Protein AF-A0A841Q2P7-F1 (afdb_monomer_lite)

Foldseek 3Di:
DDQWDDPVCLVVCVKDKDFDADPVPRDTPDIDMHGCPRVVVPPPPPPDPPPD

Secondary structure (DSSP, 8-state):
---S--HHHHHH-SS-EEEEE-TTT--EEEEEESTTTTHHHH----------

Organism: NCBI:txid549000

Sequence (52 aa):
MYKTFSKEMMEQWQYYVYIYVDPDTLEIFYVGKGNRAFSHLEDKSDTANNQG

pLDDT: mean 76.61, std 16.67, range [37.75, 97.06]

Radius of gyration: 14.01 Å; chains: 1; bounding box: 42×28×26 Å

Structure (mmCIF, N/CA/C/O backbone):
data_AF-A0A841Q2P7-F1
#
_entry.id   AF-A0A841Q2P7-F1
#
loop_
_atom_site.group_PDB
_atom_site.id
_atom_site.type_symbol
_atom_site.label_atom_id
_atom_site.label_alt_id
_atom_site.label_comp_id
_atom_site.label_asym_id
_atom_site.label_entity_id
_atom_site.label_seq_id
_atom_site.pdbx_PDB_ins_code
_atom_site.Cartn_x
_atom_site.Cartn_y
_atom_site.Cartn_z
_atom_site.occupancy
_atom_site.B_iso_or_equiv
_atom_site.auth_seq_id
_atom_site.auth_comp_id
_atom_site.auth_asym_id
_atom_site.auth_atom_id
_atom_site.pdbx_PDB_model_num
ATOM 1 N N . MET A 1 1 ? -10.122 5.236 -11.926 1.00 58.06 1 MET A N 1
ATOM 2 C CA . MET A 1 1 ? -8.995 5.063 -10.987 1.00 58.06 1 MET A CA 1
ATOM 3 C C . MET A 1 1 ? -9.474 5.508 -9.613 1.00 58.06 1 MET A C 1
ATOM 5 O O . MET A 1 1 ? -9.955 6.632 -9.505 1.00 58.06 1 MET A O 1
ATOM 9 N N . TYR A 1 2 ? -9.467 4.623 -8.614 1.00 58.44 2 TYR A N 1
ATOM 10 C CA . TYR A 1 2 ? -9.850 4.991 -7.247 1.00 58.44 2 TYR A CA 1
ATOM 11 C C . TYR A 1 2 ? -8.747 5.866 -6.648 1.00 58.44 2 TYR A C 1
ATOM 13 O O . TYR A 1 2 ? -7.579 5.500 -6.719 1.00 58.44 2 TYR A O 1
ATOM 21 N N . LYS A 1 3 ? -9.115 7.040 -6.126 1.00 67.00 3 LYS A N 1
ATOM 22 C CA . LYS A 1 3 ? -8.164 8.027 -5.581 1.00 67.00 3 LYS A CA 1
ATOM 23 C C . LYS A 1 3 ? -7.939 7.885 -4.073 1.00 67.00 3 LYS A C 1
ATOM 25 O O . LYS A 1 3 ? -7.018 8.470 -3.525 1.00 67.00 3 LYS A O 1
ATOM 30 N N . THR A 1 4 ? -8.808 7.141 -3.395 1.00 74.94 4 THR A N 1
ATOM 31 C CA . THR A 1 4 ? -8.754 6.903 -1.951 1.00 74.94 4 THR A CA 1
ATOM 32 C C . THR A 1 4 ? -9.624 5.697 -1.588 1.00 74.94 4 THR A C 1
ATOM 34 O O . THR A 1 4 ? -10.450 5.260 -2.397 1.00 74.94 4 THR A O 1
ATOM 37 N N . PHE A 1 5 ? -9.450 5.170 -0.376 1.00 84.06 5 PHE A N 1
ATOM 38 C CA . PHE A 1 5 ? -10.356 4.181 0.209 1.00 84.06 5 PHE A CA 1
ATOM 39 C C . PHE A 1 5 ? -11.718 4.812 0.534 1.00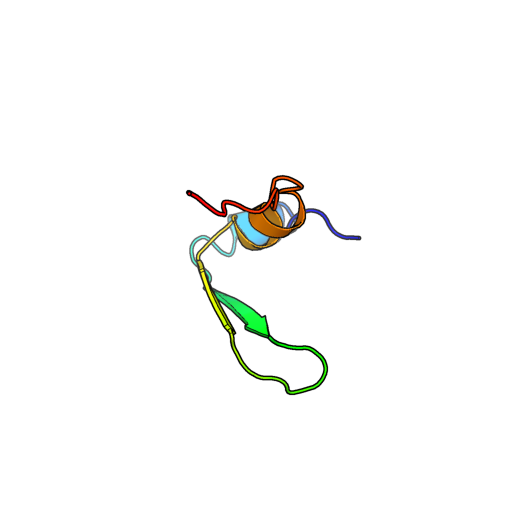 84.06 5 PHE A C 1
ATOM 41 O O . PHE A 1 5 ? -11.840 6.031 0.673 1.00 84.06 5 PHE A O 1
ATOM 48 N N . SER A 1 6 ? -12.767 3.993 0.656 1.00 87.00 6 SER A N 1
ATOM 49 C CA . SER A 1 6 ? -14.072 4.512 1.074 1.00 87.00 6 SER A CA 1
ATOM 50 C C . SER A 1 6 ? -13.997 5.069 2.500 1.00 87.00 6 SER A C 1
ATOM 52 O O . SER A 1 6 ? -13.172 4.644 3.312 1.00 87.00 6 SER A O 1
ATOM 54 N N . LYS A 1 7 ? -14.880 6.022 2.818 1.00 84.19 7 LYS A N 1
ATOM 55 C CA . LYS A 1 7 ? -14.975 6.593 4.168 1.00 84.19 7 LYS A CA 1
ATOM 56 C C . LYS A 1 7 ? -15.186 5.504 5.226 1.00 84.19 7 LYS A C 1
ATOM 58 O O . LYS A 1 7 ? -14.491 5.499 6.232 1.00 84.19 7 LYS A O 1
ATOM 63 N N . GLU A 1 8 ? -16.068 4.552 4.937 1.00 89.19 8 GLU A N 1
ATOM 64 C CA . GLU A 1 8 ? -16.345 3.405 5.804 1.00 89.19 8 GLU A CA 1
ATOM 65 C C . GLU A 1 8 ? -15.095 2.543 6.049 1.00 89.19 8 GLU A C 1
ATOM 67 O O . GLU A 1 8 ? -14.799 2.201 7.190 1.00 89.19 8 GLU A O 1
ATOM 72 N N . MET A 1 9 ? -14.303 2.258 5.008 1.00 84.81 9 MET A N 1
ATOM 73 C CA . MET A 1 9 ? -13.052 1.503 5.152 1.00 84.81 9 MET A CA 1
ATOM 74 C C . MET A 1 9 ? -12.018 2.261 5.988 1.00 84.81 9 MET A C 1
ATOM 76 O O . MET A 1 9 ? -11.364 1.657 6.829 1.00 84.81 9 MET A O 1
ATOM 80 N N . MET A 1 10 ? -11.878 3.578 5.799 1.00 83.12 10 MET A N 1
ATOM 81 C CA . MET A 1 10 ? -10.949 4.395 6.594 1.00 83.12 10 MET A CA 1
ATOM 82 C C . MET A 1 10 ? -11.359 4.489 8.070 1.00 83.12 10 MET A C 1
ATOM 84 O O . MET A 1 10 ? -10.494 4.559 8.940 1.00 83.12 10 MET A O 1
ATOM 88 N N . GLU A 1 11 ? -12.662 4.498 8.358 1.00 84.69 11 GLU A N 1
ATOM 89 C CA . GLU A 1 11 ? -13.196 4.518 9.725 1.00 84.69 11 GLU A CA 1
ATOM 90 C C . GLU A 1 11 ? -13.019 3.166 10.430 1.00 84.69 11 GLU A C 1
ATOM 92 O O . GLU A 1 11 ? -12.685 3.130 11.616 1.00 84.69 11 GLU A O 1
ATOM 97 N N . GLN A 1 12 ? -13.192 2.057 9.704 1.00 86.81 12 GLN A N 1
ATOM 98 C CA . GLN A 1 12 ? -13.010 0.704 10.237 1.00 86.81 12 GLN A CA 1
ATOM 99 C C . GLN A 1 12 ? -11.531 0.316 10.365 1.00 86.81 12 GLN A C 1
ATOM 101 O O . GLN A 1 12 ? -11.140 -0.344 11.329 1.00 86.81 12 GLN A O 1
ATOM 106 N N . TRP A 1 13 ? -10.687 0.716 9.413 1.00 84.38 13 TRP A N 1
ATOM 107 C CA . TRP A 1 13 ? -9.270 0.354 9.364 1.00 84.38 13 TRP A CA 1
ATOM 108 C C . TRP A 1 13 ? -8.399 1.491 9.889 1.00 84.38 13 TRP A C 1
ATOM 110 O O . TRP A 1 13 ? -7.636 2.119 9.158 1.00 84.38 13 TRP A O 1
ATOM 120 N N . GLN A 1 14 ? -8.481 1.727 11.199 1.00 74.44 14 GLN A N 1
ATOM 121 C CA . GLN A 1 14 ? -7.672 2.746 11.880 1.00 74.44 14 GLN A CA 1
ATOM 122 C C . GLN A 1 14 ? -6.156 2.537 11.704 1.00 74.44 14 GLN A C 1
ATOM 124 O O . GLN A 1 14 ? -5.393 3.504 11.686 1.00 74.44 14 GLN A O 1
ATOM 129 N N . TYR A 1 15 ? -5.720 1.282 11.534 1.00 81.06 15 TYR A N 1
ATOM 130 C CA . TYR A 1 15 ? -4.332 0.911 11.275 1.00 81.06 15 TYR A CA 1
ATOM 131 C C . TYR A 1 15 ? -4.272 -0.192 10.223 1.00 81.06 15 TYR A C 1
ATOM 133 O O . TYR A 1 15 ? -4.769 -1.294 10.438 1.00 81.06 15 TYR A O 1
ATOM 141 N N . TYR A 1 16 ? -3.621 0.093 9.099 1.00 85.88 16 TYR A N 1
ATOM 142 C CA . TYR A 1 16 ? -3.343 -0.893 8.061 1.00 85.88 16 TYR A CA 1
ATOM 143 C C . TYR A 1 16 ? -1.971 -0.649 7.436 1.00 85.88 16 TYR A C 1
ATOM 145 O O . TYR A 1 16 ? -1.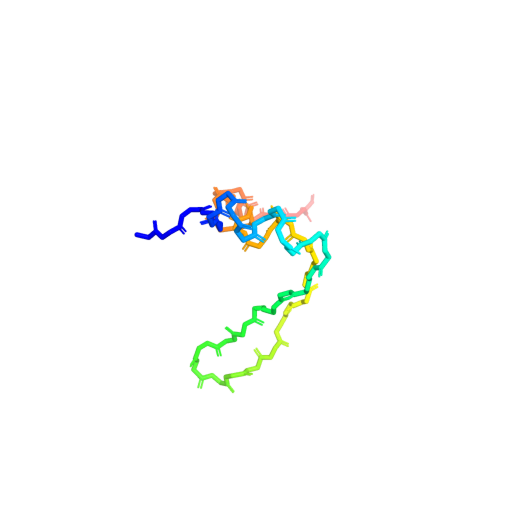417 0.453 7.521 1.00 85.88 16 TYR A O 1
ATOM 153 N N . VAL A 1 17 ? -1.433 -1.688 6.804 1.00 89.69 17 VAL A N 1
ATOM 154 C CA . VAL A 1 17 ? -0.212 -1.641 5.995 1.00 89.69 17 VAL A CA 1
ATOM 155 C C . VAL A 1 17 ? -0.561 -1.908 4.538 1.00 89.69 17 VAL A C 1
ATOM 157 O O . VAL A 1 17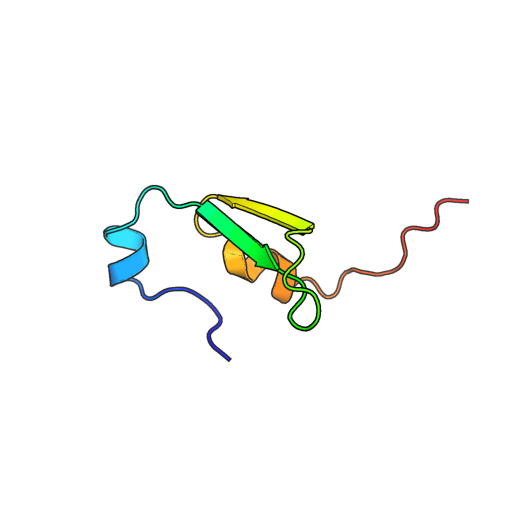 ? -1.531 -2.606 4.248 1.00 89.69 17 VAL A O 1
ATOM 160 N N . TYR A 1 18 ? 0.210 -1.336 3.624 1.00 88.06 18 TYR A N 1
ATOM 161 C CA . TYR A 1 18 ? 0.083 -1.578 2.192 1.00 88.06 18 TYR A CA 1
ATOM 162 C C . TYR A 1 18 ? 1.464 -1.826 1.594 1.00 88.06 18 TYR A C 1
ATOM 164 O O . TYR A 1 18 ? 2.471 -1.346 2.119 1.00 88.06 18 TYR A O 1
ATOM 172 N N . ILE A 1 19 ? 1.500 -2.581 0.503 1.00 92.38 19 ILE A N 1
ATOM 173 C CA . ILE A 1 19 ? 2.722 -2.884 -0.237 1.00 92.38 19 ILE A CA 1
ATOM 174 C C . ILE A 1 19 ? 2.588 -2.370 -1.663 1.00 92.38 19 ILE A C 1
ATOM 176 O O . ILE A 1 19 ? 1.504 -2.445 -2.245 1.00 92.38 19 ILE A O 1
ATOM 180 N N . TYR A 1 20 ? 3.683 -1.860 -2.217 1.00 89.69 20 TYR A N 1
ATOM 181 C CA . TYR A 1 20 ? 3.820 -1.768 -3.663 1.00 89.69 20 TYR A CA 1
ATOM 182 C C . TYR A 1 20 ? 4.622 -2.963 -4.152 1.00 89.69 20 TYR A C 1
ATOM 184 O O . TYR A 1 20 ? 5.652 -3.319 -3.571 1.00 89.69 20 TYR A O 1
ATOM 192 N N . VAL A 1 21 ? 4.096 -3.582 -5.201 1.00 93.44 21 VAL A N 1
ATOM 193 C CA . VAL A 1 21 ? 4.674 -4.746 -5.857 1.00 93.44 21 VAL A CA 1
ATOM 194 C C . VAL A 1 21 ? 4.889 -4.421 -7.320 1.00 93.44 21 VAL A C 1
ATOM 196 O O . VAL A 1 21 ? 4.058 -3.742 -7.931 1.00 93.44 21 VAL A O 1
ATOM 199 N N . ASP A 1 22 ? 6.003 -4.884 -7.867 1.00 92.44 22 ASP A N 1
ATOM 200 C CA . ASP A 1 22 ? 6.200 -4.906 -9.309 1.00 92.44 22 ASP A CA 1
ATOM 201 C C . ASP A 1 22 ? 5.131 -5.842 -9.911 1.00 92.44 22 ASP A C 1
ATOM 203 O O . ASP A 1 22 ? 4.994 -6.980 -9.456 1.00 92.44 22 ASP A O 1
ATOM 207 N N . PRO A 1 23 ? 4.305 -5.384 -10.864 1.00 92.38 23 PRO A N 1
ATOM 208 C CA . PRO A 1 23 ? 3.215 -6.199 -11.393 1.00 92.38 23 PRO A CA 1
ATOM 209 C C . PRO A 1 23 ? 3.698 -7.388 -12.236 1.00 92.38 23 PRO A C 1
ATOM 211 O O . PRO A 1 23 ? 2.952 -8.359 -12.372 1.00 92.38 23 PRO A O 1
ATOM 214 N N . ASP A 1 24 ? 4.913 -7.325 -12.781 1.00 96.69 24 ASP A N 1
ATOM 215 C CA . ASP A 1 24 ? 5.487 -8.347 -13.652 1.00 96.69 24 ASP A CA 1
ATOM 216 C C . ASP A 1 24 ? 6.289 -9.382 -12.847 1.00 96.69 24 ASP A C 1
ATOM 218 O O . ASP A 1 24 ? 6.184 -10.584 -13.102 1.00 96.69 24 ASP A O 1
ATOM 222 N N . THR A 1 25 ? 7.070 -8.942 -11.852 1.00 96.81 25 THR A N 1
ATOM 223 C CA . THR A 1 25 ? 7.933 -9.828 -11.040 1.00 96.81 25 THR A CA 1
ATOM 224 C C . THR A 1 25 ? 7.335 -10.207 -9.685 1.00 96.81 25 THR A C 1
ATOM 226 O O . THR A 1 25 ? 7.809 -11.153 -9.052 1.00 96.81 25 THR A O 1
ATOM 229 N N . LEU A 1 26 ? 6.294 -9.494 -9.238 1.00 94.69 26 LEU A N 1
ATOM 230 C CA . LEU A 1 26 ? 5.716 -9.557 -7.888 1.00 94.69 26 LEU A CA 1
ATOM 231 C C . LEU A 1 26 ? 6.703 -9.196 -6.766 1.00 94.69 26 LEU A C 1
ATOM 233 O O . LEU A 1 26 ? 6.428 -9.450 -5.590 1.00 94.69 26 LEU A O 1
ATOM 237 N N . GLU A 1 27 ? 7.840 -8.586 -7.102 1.00 97.06 27 GLU A N 1
ATOM 238 C CA . GLU A 1 27 ? 8.817 -8.128 -6.122 1.00 97.06 27 GLU A CA 1
ATOM 239 C C . GLU A 1 27 ? 8.243 -6.976 -5.290 1.00 97.06 27 GLU A C 1
ATOM 241 O O . GLU A 1 27 ? 7.717 -5.995 -5.817 1.00 97.06 27 GLU A O 1
ATOM 246 N N . ILE A 1 28 ? 8.346 -7.091 -3.966 1.00 94.12 28 ILE A N 1
ATOM 247 C CA . ILE A 1 28 ? 7.935 -6.033 -3.043 1.00 94.12 28 ILE A CA 1
ATOM 248 C C . ILE A 1 28 ? 9.047 -4.990 -2.994 1.00 94.12 28 ILE A C 1
ATOM 250 O O . ILE A 1 28 ? 10.129 -5.270 -2.486 1.00 94.12 28 ILE A O 1
ATOM 254 N N . PHE A 1 29 ? 8.759 -3.769 -3.436 1.00 91.75 29 PHE A N 1
ATOM 255 C CA . PHE A 1 29 ? 9.739 -2.676 -3.424 1.00 91.75 29 PHE A CA 1
ATOM 256 C C . PHE A 1 29 ? 9.401 -1.560 -2.427 1.00 91.75 29 PHE A C 1
ATOM 258 O O . PHE A 1 29 ? 10.213 -0.666 -2.194 1.00 91.75 29 PHE A O 1
ATOM 265 N N . TYR A 1 30 ? 8.216 -1.594 -1.808 1.00 90.81 30 TYR A N 1
ATOM 266 C CA . TYR A 1 30 ? 7.828 -0.619 -0.790 1.00 90.81 30 TYR A CA 1
ATOM 267 C C . TYR A 1 30 ? 6.792 -1.179 0.184 1.00 90.81 30 TYR A C 1
ATOM 269 O O . TYR A 1 30 ? 5.860 -1.878 -0.216 1.00 90.81 30 TYR A O 1
ATOM 277 N N . VAL A 1 31 ? 6.919 -0.802 1.459 1.00 91.25 31 VAL A N 1
ATOM 278 C CA . VAL A 1 31 ? 5.936 -1.082 2.511 1.00 91.25 31 VAL A CA 1
ATOM 279 C C . VAL A 1 31 ? 5.573 0.227 3.204 1.00 91.25 31 VAL A C 1
ATOM 281 O O . VAL A 1 31 ? 6.436 0.913 3.751 1.00 91.25 31 VAL A O 1
ATOM 284 N N . GLY A 1 32 ? 4.286 0.563 3.207 1.00 87.50 32 GLY A N 1
ATOM 285 C CA . GLY A 1 32 ? 3.747 1.758 3.848 1.00 87.50 32 GLY A CA 1
ATOM 286 C C . GLY A 1 32 ? 2.649 1.441 4.860 1.00 87.50 32 GLY A C 1
ATOM 287 O O . GLY A 1 32 ? 2.187 0.307 4.981 1.00 87.50 32 GLY A O 1
ATOM 288 N N . LYS A 1 33 ? 2.212 2.465 5.604 1.00 88.12 33 LYS A N 1
ATOM 289 C CA . LYS A 1 33 ? 1.112 2.356 6.577 1.00 88.12 33 LYS A CA 1
ATOM 290 C C . LYS A 1 33 ? 0.094 3.492 6.467 1.00 88.12 33 LYS A C 1
ATOM 292 O O . LYS A 1 33 ? 0.465 4.639 6.205 1.00 88.12 33 LYS A O 1
ATOM 297 N N . GLY A 1 34 ? -1.169 3.173 6.746 1.00 82.56 34 GLY A N 1
ATOM 298 C CA . GLY A 1 34 ? -2.285 4.116 6.864 1.00 82.56 34 GLY A CA 1
ATOM 299 C C . GLY A 1 34 ? -2.697 4.803 5.556 1.00 82.56 34 GLY A C 1
ATOM 300 O O . GLY A 1 34 ? -2.298 4.385 4.468 1.00 82.56 34 GLY A O 1
ATOM 301 N N . ASN A 1 35 ? -3.471 5.893 5.683 1.00 77.56 35 ASN A N 1
ATOM 302 C CA . ASN A 1 35 ? -4.156 6.661 4.615 1.00 77.56 35 ASN A CA 1
ATOM 303 C C . ASN A 1 35 ? -3.248 7.399 3.611 1.00 77.56 35 ASN A C 1
ATOM 305 O O . ASN A 1 35 ? -3.637 8.416 3.048 1.00 77.56 35 ASN A O 1
ATOM 309 N N . ARG A 1 36 ? -2.034 6.894 3.374 1.00 77.31 36 ARG A N 1
ATOM 310 C CA . ARG A 1 36 ? -1.054 7.431 2.415 1.00 77.31 36 ARG A CA 1
ATOM 311 C C . ARG A 1 36 ? -0.819 6.523 1.206 1.00 77.31 36 ARG A C 1
ATOM 313 O O . ARG A 1 36 ? 0.003 6.856 0.363 1.00 77.31 36 ARG A O 1
ATOM 320 N N . ALA A 1 37 ? -1.555 5.413 1.103 1.00 78.25 37 ALA A N 1
ATOM 321 C CA . ALA A 1 37 ? -1.414 4.423 0.029 1.00 78.25 37 ALA A CA 1
ATOM 322 C C . ALA A 1 37 ? -1.571 4.985 -1.390 1.00 78.25 37 ALA A C 1
ATOM 324 O O . ALA A 1 37 ? -1.067 4.397 -2.335 1.00 78.25 37 ALA A O 1
ATOM 325 N N . PHE A 1 38 ? -2.261 6.117 -1.542 1.00 76.88 38 PHE A N 1
ATOM 326 C CA . PHE A 1 38 ? -2.455 6.774 -2.836 1.00 76.88 38 PHE A CA 1
ATOM 327 C C . PHE A 1 38 ? -1.682 8.095 -2.961 1.00 76.88 38 PHE A C 1
ATOM 329 O O . PHE A 1 38 ? -1.624 8.657 -4.048 1.00 76.88 38 PHE A O 1
ATOM 336 N N . SER A 1 39 ? -1.048 8.584 -1.886 1.00 72.19 39 SER A N 1
ATOM 337 C CA . SER A 1 39 ? -0.380 9.894 -1.880 1.00 72.19 39 SER A CA 1
ATOM 338 C C . SER A 1 39 ? 0.822 9.947 -2.823 1.00 72.19 39 SER A C 1
ATOM 340 O O . SER A 1 39 ? 1.029 10.959 -3.477 1.00 72.19 39 SER A O 1
ATOM 342 N N . HIS A 1 40 ? 1.581 8.852 -2.938 1.00 66.50 40 HIS A N 1
ATOM 343 C CA . HIS A 1 40 ? 2.713 8.775 -3.869 1.00 66.50 40 HIS A CA 1
ATOM 344 C C . HIS A 1 40 ? 2.290 8.579 -5.331 1.00 66.50 40 HIS A C 1
ATOM 346 O O . HIS A 1 40 ? 3.072 8.865 -6.224 1.00 66.50 40 HIS A O 1
ATOM 352 N N . LEU A 1 41 ? 1.056 8.135 -5.596 1.00 67.06 41 LEU A N 1
ATOM 353 C CA . LEU A 1 41 ? 0.547 7.979 -6.965 1.00 67.06 41 LEU A CA 1
ATOM 354 C C . LEU A 1 41 ? 0.104 9.313 -7.587 1.00 67.06 41 LEU A C 1
ATOM 356 O O . LEU A 1 41 ? -0.031 9.409 -8.805 1.00 67.06 41 LEU A O 1
ATOM 360 N N . GLU A 1 42 ? -0.154 10.333 -6.765 1.00 62.38 42 GLU A N 1
ATOM 361 C CA . GLU A 1 42 ? -0.532 11.677 -7.220 1.00 62.38 42 GLU A CA 1
ATOM 362 C C . GLU A 1 42 ? 0.661 12.637 -7.309 1.00 62.38 42 GLU A C 1
ATOM 364 O O . GLU A 1 42 ? 0.542 13.709 -7.911 1.00 62.38 42 GLU A O 1
ATOM 369 N N . ASP A 1 43 ? 1.806 12.257 -6.739 1.00 59.50 43 ASP A N 1
ATOM 370 C CA . ASP A 1 43 ? 2.993 13.095 -6.719 1.00 59.50 43 ASP A CA 1
ATOM 371 C C . ASP A 1 43 ? 3.665 13.080 -8.099 1.00 59.50 43 ASP A C 1
ATOM 373 O O . ASP A 1 43 ? 4.429 12.189 -8.454 1.00 59.50 43 ASP A O 1
ATOM 377 N N . LYS A 1 44 ? 3.352 14.086 -8.922 1.00 56.38 44 LYS A N 1
ATOM 378 C CA . LYS A 1 44 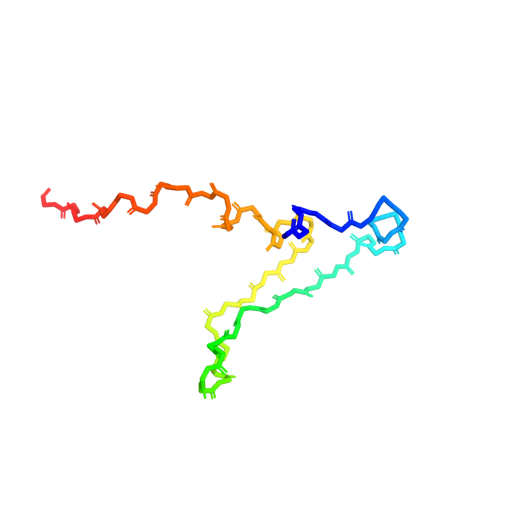? 4.011 14.318 -10.222 1.00 56.38 44 LYS A CA 1
ATOM 379 C C . LYS A 1 44 ? 5.437 14.866 -10.072 1.00 56.38 44 LYS A C 1
ATOM 381 O O . LYS A 1 44 ? 6.049 15.235 -11.072 1.00 56.38 44 LYS A O 1
ATOM 386 N N . SER A 1 45 ? 5.937 14.955 -8.841 1.00 54.31 45 SER A N 1
ATOM 387 C CA . SER A 1 45 ? 7.216 15.566 -8.484 1.00 54.31 45 SER A CA 1
ATOM 388 C C . SER A 1 45 ? 8.390 14.589 -8.497 1.00 54.31 45 SER A C 1
ATOM 390 O O . SER A 1 45 ? 9.417 14.890 -7.897 1.00 54.31 45 SER A O 1
ATOM 392 N N . ASP A 1 46 ? 8.313 13.482 -9.240 1.00 51.72 46 ASP A N 1
ATOM 393 C CA . ASP A 1 46 ? 9.521 12.785 -9.703 1.00 51.72 46 ASP A CA 1
ATOM 394 C C . ASP A 1 46 ? 10.200 13.603 -10.822 1.00 51.72 46 ASP A C 1
ATOM 396 O O . ASP A 1 46 ? 10.472 13.145 -11.931 1.00 51.72 46 ASP A O 1
ATOM 400 N N . THR A 1 47 ? 10.484 14.875 -10.537 1.00 48.81 47 THR A N 1
ATOM 401 C CA . THR A 1 47 ? 11.542 15.607 -11.220 1.00 48.81 47 THR A CA 1
ATOM 402 C C . THR A 1 47 ? 12.845 15.130 -10.608 1.00 48.81 47 THR A C 1
ATOM 404 O O . THR A 1 47 ? 13.144 15.457 -9.462 1.00 48.81 47 THR A O 1
ATOM 407 N N . ALA A 1 48 ? 13.577 14.322 -11.375 1.00 46.91 48 ALA A N 1
ATOM 408 C CA . ALA A 1 48 ? 14.918 13.828 -11.097 1.00 46.91 48 ALA A CA 1
ATOM 409 C C . ALA A 1 48 ? 15.731 14.766 -10.188 1.00 46.91 48 ALA A C 1
ATOM 411 O O . ALA A 1 48 ? 16.295 15.758 -10.648 1.00 46.91 48 ALA A O 1
ATOM 412 N N . ASN A 1 49 ? 15.849 14.417 -8.906 1.00 44.41 49 ASN A N 1
ATOM 413 C CA . ASN A 1 49 ? 16.862 15.003 -8.037 1.00 44.41 49 ASN A CA 1
ATOM 414 C C . ASN A 1 49 ? 18.208 14.324 -8.347 1.00 44.41 49 ASN A C 1
ATOM 416 O O . ASN A 1 49 ? 18.743 13.562 -7.548 1.00 44.41 49 ASN A O 1
ATOM 420 N N . ASN A 1 50 ? 18.754 14.596 -9.536 1.00 46.12 50 ASN A N 1
ATOM 421 C CA . ASN A 1 50 ? 20.199 14.545 -9.736 1.00 46.12 50 ASN A CA 1
ATOM 422 C C . ASN A 1 50 ? 20.761 15.825 -9.111 1.00 46.12 50 ASN A C 1
ATOM 424 O O . ASN A 1 50 ? 20.796 16.874 -9.751 1.00 46.12 50 ASN A O 1
ATOM 428 N N . GLN A 1 51 ? 21.138 15.744 -7.836 1.00 42.28 51 GLN A N 1
ATOM 429 C CA . GLN A 1 51 ? 21.952 16.771 -7.195 1.00 42.28 51 GLN A CA 1
ATOM 430 C C . GLN A 1 51 ? 23.389 16.601 -7.699 1.00 42.28 51 GLN A C 1
ATOM 432 O O . GLN A 1 51 ? 24.066 15.638 -7.338 1.00 42.28 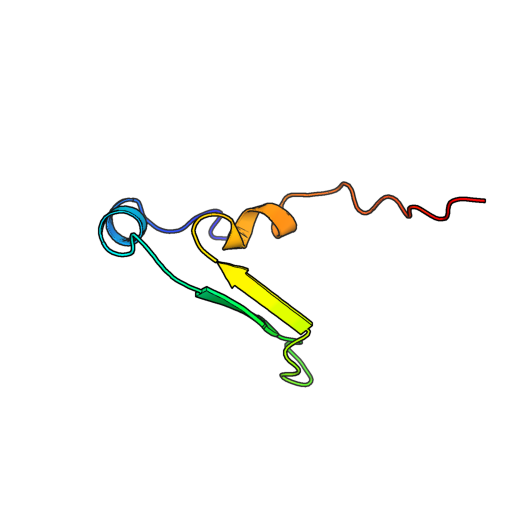51 GLN A O 1
ATOM 437 N N . GLY A 1 52 ? 23.792 17.499 -8.599 1.00 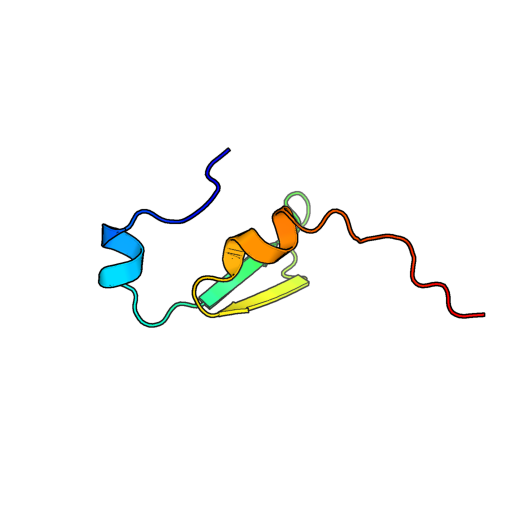37.75 52 GLY A N 1
ATOM 438 C CA . GLY A 1 52 ? 25.190 17.804 -8.903 1.00 37.75 52 GLY A CA 1
ATOM 439 C C . GLY A 1 52 ? 25.688 18.982 -8.078 1.00 37.75 52 GLY A C 1
ATOM 440 O O . GLY A 1 52 ? 24.837 19.695 -7.497 1.00 37.75 52 GLY A O 1
#